Protein AF-A0A964E5T9-F1 (afdb_monomer)

Foldseek 3Di:
DPQLPQVRLQVVQVVVPDPQDDPCPPPDWDPVCNDPVNSVVRRVVVVVLVVCLVPPLQVSLVQLLDLVSLVVVLQVLLPTTPSSNVVVVVVLVVSVSDDPDRSVVSNCDCPDPSSVSNVCSVVVVVVVVVCCVVPPPVVVVVVVVVVVVVVVVVVVD

Sequence (157 aa):
MRDLRTKVVTDWLDAVRPVHLDDAWPPAVRPIEASVQATGLLVEFGQILEQIAEHSPDALSTALLDRAFQGDIQLVLAQVGTARALTFFHWLRATGLSGHLTIEDALLEHETPAGRALFATVTTIARQATLQRLISIERMDELVSATDTANKESSNV

Structure (mmCIF, N/CA/C/O backbone):
data_AF-A0A964E5T9-F1
#
_entry.id   AF-A0A964E5T9-F1
#
loop_
_atom_site.group_PDB
_atom_site.id
_atom_site.type_symbol
_atom_site.label_atom_id
_atom_site.label_alt_id
_atom_site.label_comp_id
_atom_site.label_asym_id
_atom_site.label_entity_id
_atom_site.label_seq_id
_atom_site.pdbx_PDB_ins_code
_atom_site.Cartn_x
_atom_site.Cartn_y
_atom_site.Cartn_z
_atom_site.occupancy
_atom_site.B_iso_or_equiv
_atom_site.auth_seq_id
_atom_site.auth_comp_id
_atom_site.auth_asym_id
_atom_site.auth_atom_id
_atom_site.pdbx_PDB_model_num
ATOM 1 N N . MET A 1 1 ? -5.910 -10.290 6.503 1.00 56.16 1 MET A N 1
ATOM 2 C CA . MET A 1 1 ? -4.716 -9.713 5.894 1.00 56.16 1 MET A CA 1
ATOM 3 C C . MET A 1 1 ? -3.539 -10.558 6.327 1.00 56.16 1 MET A C 1
ATOM 5 O O . MET A 1 1 ? -3.230 -10.582 7.510 1.00 56.16 1 MET A O 1
ATOM 9 N N . ARG A 1 2 ? -2.849 -11.230 5.394 1.00 55.47 2 ARG A N 1
ATOM 10 C CA . ARG A 1 2 ? -1.577 -11.867 5.755 1.00 55.47 2 ARG A CA 1
ATOM 11 C C . ARG A 1 2 ? -0.649 -10.793 6.327 1.00 55.47 2 ARG A C 1
ATOM 13 O O . ARG A 1 2 ? -0.299 -9.851 5.632 1.00 55.47 2 ARG A O 1
ATOM 20 N N . ASP A 1 3 ? -0.358 -10.930 7.611 1.00 65.25 3 ASP A N 1
ATOM 21 C CA . ASP A 1 3 ? 0.835 -10.484 8.320 1.00 65.25 3 ASP A CA 1
ATOM 22 C C . ASP A 1 3 ? 1.801 -9.570 7.532 1.00 65.25 3 ASP A C 1
ATOM 24 O O . ASP A 1 3 ? 2.462 -10.003 6.589 1.00 65.25 3 ASP A O 1
ATOM 28 N N . LEU A 1 4 ? 1.933 -8.310 7.967 1.00 68.31 4 LEU A N 1
ATOM 29 C CA . LEU A 1 4 ? 2.827 -7.316 7.353 1.00 68.31 4 LEU A CA 1
ATOM 30 C C . LEU A 1 4 ? 4.298 -7.451 7.782 1.00 68.31 4 LEU A C 1
ATOM 32 O O . LEU A 1 4 ? 5.110 -6.570 7.470 1.00 68.31 4 LEU A O 1
ATOM 36 N N . ARG A 1 5 ? 4.691 -8.525 8.485 1.00 72.25 5 ARG A N 1
ATOM 37 C CA . ARG A 1 5 ? 6.109 -8.810 8.747 1.00 72.25 5 ARG A CA 1
ATOM 38 C C . ARG A 1 5 ? 6.879 -8.848 7.435 1.00 72.25 5 ARG A C 1
ATOM 40 O O . ARG A 1 5 ? 6.432 -9.419 6.444 1.00 72.25 5 ARG A O 1
ATOM 47 N N . THR A 1 6 ? 8.093 -8.301 7.469 1.00 70.44 6 THR A N 1
ATOM 48 C CA . THR A 1 6 ? 8.993 -8.216 6.310 1.00 70.44 6 THR A CA 1
ATOM 49 C C . THR A 1 6 ? 9.089 -9.538 5.561 1.00 70.44 6 THR A C 1
ATOM 51 O O . THR A 1 6 ? 8.897 -9.551 4.357 1.00 70.44 6 THR A O 1
ATOM 54 N N . LYS A 1 7 ? 9.282 -10.655 6.274 1.00 75.44 7 LYS A N 1
ATOM 55 C CA . LYS A 1 7 ? 9.371 -11.981 5.657 1.00 75.44 7 LYS A CA 1
ATOM 56 C C . LYS A 1 7 ? 8.121 -12.344 4.848 1.00 75.44 7 LYS A C 1
ATOM 58 O O . LYS A 1 7 ? 8.255 -12.763 3.714 1.00 75.44 7 LYS A O 1
ATOM 63 N N . VAL A 1 8 ? 6.923 -12.157 5.402 1.00 71.94 8 VAL A N 1
ATOM 64 C CA . VAL A 1 8 ? 5.670 -12.533 4.722 1.00 71.94 8 VAL A CA 1
ATOM 65 C C . VAL A 1 8 ? 5.407 -11.646 3.509 1.00 71.94 8 VAL A C 1
ATOM 67 O O . VAL A 1 8 ? 4.983 -12.137 2.467 1.00 71.94 8 VAL A O 1
ATOM 70 N N . VAL A 1 9 ? 5.704 -10.353 3.631 1.00 71.94 9 VAL A N 1
ATOM 71 C CA . VAL A 1 9 ? 5.576 -9.384 2.538 1.00 71.94 9 VAL A CA 1
ATOM 72 C C . VAL A 1 9 ? 6.563 -9.694 1.410 1.00 71.94 9 VAL A C 1
ATOM 74 O O . VAL A 1 9 ? 6.166 -9.719 0.249 1.00 71.94 9 VAL A O 1
ATOM 77 N N . THR A 1 10 ? 7.828 -9.973 1.737 1.00 73.38 10 THR A N 1
ATOM 78 C CA . THR A 1 10 ? 8.849 -10.384 0.763 1.00 73.38 10 THR A CA 1
ATOM 79 C C . THR A 1 10 ? 8.477 -11.712 0.104 1.00 73.38 10 THR A C 1
ATOM 81 O O . THR A 1 10 ? 8.440 -11.768 -1.118 1.00 73.38 10 THR A O 1
ATOM 84 N N . ASP A 1 11 ? 8.096 -12.732 0.884 1.00 76.00 11 ASP A N 1
ATOM 85 C CA . ASP A 1 11 ? 7.704 -14.053 0.372 1.00 76.00 11 ASP A CA 1
ATOM 86 C C . ASP A 1 11 ? 6.479 -13.951 -0.574 1.00 76.00 11 ASP A C 1
ATOM 88 O O . ASP A 1 11 ? 6.414 -14.637 -1.595 1.00 76.00 11 ASP A O 1
ATOM 92 N N . TRP A 1 12 ? 5.501 -13.080 -0.273 1.00 73.69 12 TRP A N 1
ATOM 93 C CA . TRP A 1 12 ? 4.371 -12.818 -1.177 1.00 73.69 12 TRP A CA 1
ATOM 94 C C . TRP A 1 12 ? 4.813 -12.108 -2.456 1.00 73.69 12 TRP A C 1
ATOM 96 O O . TRP A 1 12 ? 4.421 -12.532 -3.542 1.00 73.69 12 TRP A O 1
ATOM 106 N N . LEU A 1 13 ? 5.626 -11.053 -2.345 1.00 72.94 13 LEU A N 1
ATOM 107 C CA . LEU A 1 13 ? 6.108 -10.321 -3.514 1.00 72.94 13 LEU A CA 1
ATOM 108 C C . LEU A 1 13 ? 6.941 -11.218 -4.431 1.00 72.94 13 LEU A C 1
ATOM 110 O O . LEU A 1 13 ? 6.785 -11.129 -5.646 1.00 72.94 13 LEU A O 1
ATOM 114 N N . ASP A 1 14 ? 7.765 -12.105 -3.878 1.00 74.81 14 ASP A N 1
ATOM 115 C CA . ASP A 1 14 ? 8.514 -13.100 -4.648 1.00 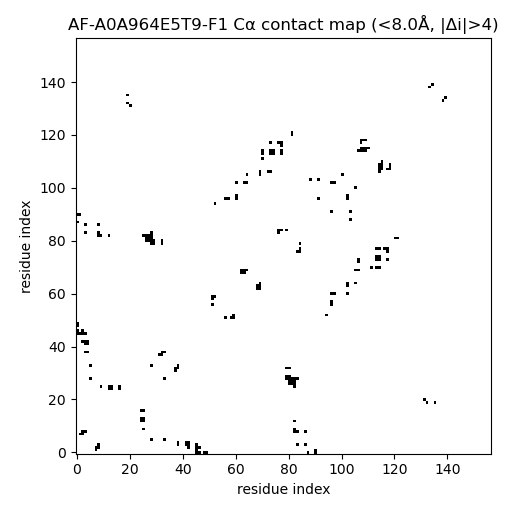74.81 14 ASP A CA 1
ATOM 116 C C . ASP A 1 14 ? 7.576 -14.050 -5.404 1.00 74.81 14 ASP A C 1
ATOM 118 O O . ASP A 1 14 ? 7.812 -14.354 -6.573 1.00 74.81 14 ASP A O 1
ATOM 122 N N . ALA A 1 15 ? 6.466 -14.466 -4.787 1.00 70.94 15 ALA A N 1
ATOM 123 C CA . ALA A 1 15 ? 5.470 -15.321 -5.432 1.00 70.94 15 ALA A CA 1
ATOM 124 C C . ALA A 1 15 ? 4.702 -14.623 -6.570 1.00 70.94 15 ALA A C 1
ATOM 126 O O . ALA A 1 15 ? 4.235 -15.292 -7.491 1.00 70.94 15 ALA A O 1
ATOM 127 N N . VAL A 1 16 ? 4.566 -13.293 -6.525 1.00 69.56 16 VAL A N 1
ATOM 128 C CA . VAL A 1 16 ? 3.921 -12.491 -7.583 1.00 69.56 16 VAL A CA 1
ATOM 129 C C . VAL A 1 16 ? 4.932 -11.760 -8.476 1.00 69.56 16 VAL A C 1
ATOM 131 O O . VAL A 1 16 ? 4.555 -10.861 -9.231 1.00 69.56 16 VAL A O 1
ATOM 134 N N . ARG A 1 17 ? 6.216 -12.135 -8.397 1.00 67.56 17 ARG A N 1
ATOM 135 C CA . ARG A 1 17 ? 7.306 -11.509 -9.147 1.00 67.56 17 ARG A CA 1
ATOM 136 C C . ARG A 1 17 ? 7.075 -11.634 -10.657 1.00 67.56 17 ARG A C 1
ATOM 138 O O . ARG A 1 17 ? 6.939 -12.746 -11.168 1.00 67.56 17 ARG A O 1
ATOM 145 N N . PRO A 1 18 ? 7.085 -10.518 -11.405 1.00 64.12 18 PRO A N 1
ATOM 146 C CA . PRO A 1 18 ? 7.111 -10.571 -12.861 1.00 64.12 18 PRO A CA 1
ATOM 147 C C . PRO A 1 18 ? 8.405 -11.234 -13.352 1.00 64.12 18 PRO A C 1
ATOM 149 O O . PRO A 1 18 ? 9.488 -10.867 -12.903 1.00 64.12 18 PRO A O 1
ATOM 152 N N . VAL A 1 19 ? 8.290 -12.163 -14.308 1.00 60.69 19 VAL A N 1
ATOM 153 C CA . VAL A 1 19 ? 9.386 -13.029 -14.807 1.00 60.69 19 VAL A CA 1
ATOM 154 C C . VAL A 1 19 ? 10.628 -12.256 -15.283 1.00 60.69 19 VAL A C 1
ATOM 156 O O . VAL A 1 19 ? 11.723 -12.794 -15.242 1.00 60.69 19 VAL A O 1
ATOM 159 N N . HIS A 1 20 ? 10.478 -10.989 -15.680 1.00 59.97 20 HIS A N 1
ATOM 160 C CA . HIS A 1 20 ? 11.550 -10.176 -16.271 1.00 59.97 20 HIS A CA 1
ATOM 161 C C . HIS A 1 20 ? 12.161 -9.131 -15.313 1.00 59.97 20 HIS A C 1
ATOM 163 O O . HIS A 1 20 ? 12.863 -8.228 -15.766 1.00 59.97 20 HIS A O 1
ATOM 169 N N . LEU A 1 21 ? 11.848 -9.169 -14.010 1.00 58.19 21 LEU A N 1
ATOM 170 C CA . LEU A 1 21 ? 12.373 -8.203 -13.033 1.00 58.19 21 LEU A CA 1
ATOM 171 C C . LEU A 1 21 ? 13.429 -8.836 -12.135 1.00 58.19 21 LEU A C 1
ATOM 173 O O . LEU A 1 21 ? 13.092 -9.414 -11.100 1.00 58.19 21 LEU A O 1
ATOM 177 N N . ASP A 1 22 ? 14.701 -8.667 -12.506 1.00 60.03 22 ASP A N 1
ATOM 178 C CA . ASP A 1 22 ? 15.800 -9.320 -11.796 1.00 60.03 22 ASP A CA 1
ATOM 179 C C . ASP A 1 22 ? 16.264 -8.596 -10.521 1.00 60.03 22 ASP A C 1
ATOM 181 O O . ASP A 1 22 ? 16.204 -9.197 -9.453 1.00 60.03 22 ASP A O 1
ATOM 185 N N . ASP A 1 23 ? 16.591 -7.300 -10.562 1.00 59.31 23 ASP A N 1
ATOM 186 C CA . ASP A 1 23 ? 17.316 -6.682 -9.429 1.00 59.31 23 ASP A CA 1
ATOM 187 C C . ASP A 1 23 ? 16.523 -5.657 -8.595 1.00 59.31 23 ASP A C 1
ATOM 189 O O . ASP A 1 23 ? 16.949 -5.269 -7.508 1.00 59.31 23 ASP A O 1
ATOM 193 N N . ALA A 1 24 ? 15.367 -5.190 -9.078 1.00 61.38 24 ALA A N 1
ATOM 194 C CA . ALA A 1 24 ? 14.590 -4.118 -8.432 1.00 61.38 24 ALA A CA 1
ATOM 195 C C . ALA A 1 24 ? 13.317 -4.610 -7.715 1.00 61.38 24 ALA A C 1
ATOM 197 O O . ALA A 1 24 ? 12.532 -3.796 -7.217 1.00 61.38 24 ALA A O 1
ATOM 198 N N . TRP A 1 25 ? 13.092 -5.927 -7.692 1.00 60.88 25 TRP A N 1
ATOM 199 C CA . TRP A 1 25 ? 11.917 -6.560 -7.102 1.00 60.88 25 TRP A CA 1
ATOM 200 C C . TRP A 1 25 ? 12.327 -7.613 -6.062 1.00 60.88 25 TRP A C 1
ATOM 202 O O . TRP A 1 25 ? 13.202 -8.422 -6.362 1.00 60.88 25 TR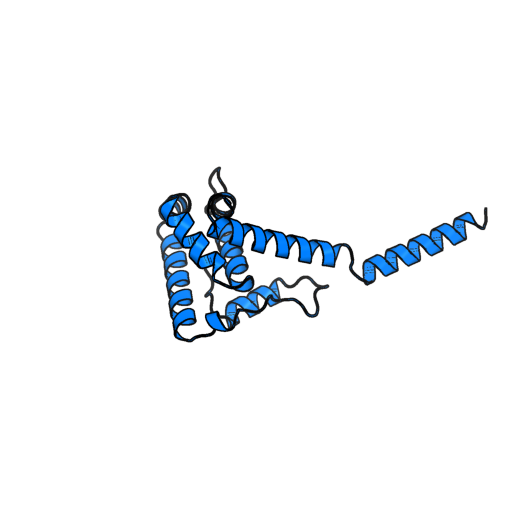P A O 1
ATOM 212 N N . PRO A 1 26 ? 11.675 -7.666 -4.888 1.00 61.31 26 PRO A N 1
ATOM 213 C CA . PRO A 1 26 ? 10.665 -6.730 -4.400 1.00 61.31 26 PRO A CA 1
ATOM 214 C C . PRO A 1 26 ? 11.225 -5.347 -4.038 1.00 61.31 26 PRO A C 1
ATOM 216 O O . PRO A 1 26 ? 12.396 -5.223 -3.680 1.00 61.31 26 PRO A O 1
ATOM 219 N N . PRO A 1 27 ? 10.383 -4.295 -4.045 1.00 68.12 27 PRO A N 1
ATOM 220 C CA . PRO A 1 27 ? 10.730 -3.018 -3.432 1.00 68.12 27 PRO A CA 1
ATOM 221 C C . PRO A 1 27 ? 11.171 -3.240 -1.981 1.00 68.12 27 PRO A C 1
ATOM 223 O O . PRO A 1 27 ? 10.481 -3.922 -1.224 1.00 68.12 27 PRO A O 1
ATOM 226 N N . ALA A 1 28 ? 12.303 -2.667 -1.576 1.00 65.25 28 ALA A N 1
ATOM 227 C CA . ALA A 1 28 ? 12.814 -2.871 -0.225 1.00 65.25 28 ALA A CA 1
ATOM 228 C C . ALA A 1 28 ? 11.831 -2.346 0.841 1.00 65.25 28 ALA A C 1
ATOM 230 O O . ALA A 1 28 ? 11.309 -1.231 0.737 1.00 65.25 28 ALA A O 1
ATOM 231 N N . VAL A 1 29 ? 11.618 -3.132 1.901 1.00 68.81 29 VAL A N 1
ATOM 232 C CA . VAL A 1 29 ? 11.014 -2.641 3.150 1.00 68.81 29 VAL A CA 1
ATOM 233 C C . VAL A 1 29 ? 11.988 -1.638 3.767 1.00 68.81 29 VAL A C 1
ATOM 235 O O . VAL A 1 29 ? 13.178 -1.937 3.900 1.00 68.81 29 VAL A O 1
ATOM 238 N N . ARG A 1 30 ? 11.526 -0.430 4.117 1.00 70.75 30 ARG A N 1
ATOM 239 C CA . ARG A 1 30 ? 12.442 0.618 4.592 1.00 70.75 30 ARG A CA 1
ATOM 240 C C . ARG A 1 30 ? 13.049 0.215 5.946 1.00 70.75 30 ARG A C 1
ATOM 242 O O . ARG A 1 30 ? 12.355 -0.377 6.767 1.00 70.75 30 ARG A O 1
ATOM 249 N N . PRO A 1 31 ? 14.299 0.592 6.264 1.00 66.19 31 PRO A N 1
ATOM 250 C CA . PRO A 1 31 ? 14.921 0.233 7.545 1.00 66.19 31 PRO A CA 1
ATOM 251 C C . PRO A 1 31 ? 14.119 0.666 8.785 1.00 66.19 31 PRO A C 1
ATOM 253 O O . PRO A 1 31 ? 14.095 -0.043 9.788 1.00 66.19 31 PRO A O 1
ATOM 256 N N . ILE A 1 32 ? 13.407 1.796 8.705 1.00 68.44 32 ILE A N 1
ATOM 257 C CA . ILE A 1 32 ? 12.557 2.308 9.794 1.00 68.44 32 ILE A CA 1
ATOM 258 C C . ILE A 1 32 ? 11.393 1.359 10.144 1.00 68.44 32 ILE A C 1
ATOM 260 O O . ILE A 1 32 ? 10.975 1.265 11.298 1.00 68.44 32 ILE A O 1
ATOM 264 N N . GLU A 1 33 ? 10.933 0.583 9.164 1.00 70.38 33 GLU A N 1
ATOM 265 C CA . GLU A 1 33 ? 9.863 -0.410 9.286 1.00 70.38 33 GLU A CA 1
ATOM 266 C C . GLU A 1 33 ? 10.334 -1.758 9.840 1.00 70.38 33 GLU A C 1
ATOM 268 O O . GLU A 1 33 ? 9.500 -2.599 10.190 1.00 70.38 33 GLU A O 1
ATOM 273 N N . ALA A 1 34 ? 11.652 -1.973 9.895 1.00 72.06 34 ALA A N 1
ATOM 274 C CA . ALA A 1 34 ? 12.281 -3.180 10.420 1.00 72.06 34 ALA A CA 1
ATOM 275 C C . ALA A 1 34 ? 12.585 -3.085 11.925 1.00 72.06 34 ALA A C 1
ATOM 277 O O . ALA A 1 34 ? 13.065 -4.050 12.519 1.00 72.06 34 ALA A O 1
ATOM 278 N N . SER A 1 35 ? 12.298 -1.942 12.562 1.00 81.06 35 SER A N 1
ATOM 279 C CA . SER A 1 35 ? 12.378 -1.837 14.019 1.00 81.06 35 SER A CA 1
ATOM 280 C C . SER A 1 35 ? 11.372 -2.786 14.683 1.00 81.06 35 SER A C 1
ATOM 282 O O . SER A 1 35 ? 10.272 -3.017 14.171 1.00 81.06 35 SER A O 1
ATOM 284 N N . VAL A 1 36 ? 11.741 -3.341 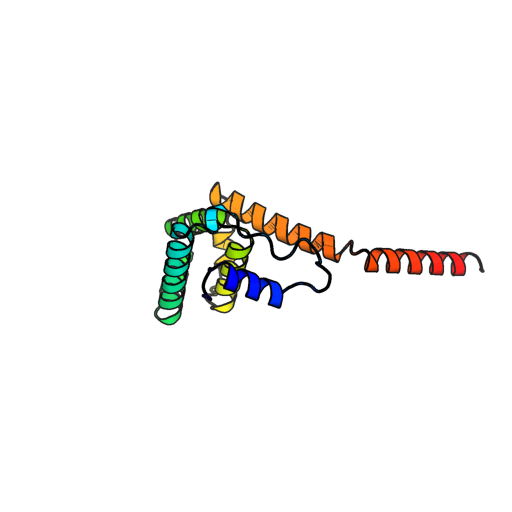15.843 1.00 75.12 36 VAL A N 1
ATOM 285 C CA . VAL A 1 36 ? 10.888 -4.280 16.598 1.00 75.12 36 VAL A CA 1
ATOM 286 C C . VAL A 1 36 ? 9.543 -3.636 16.941 1.00 75.12 36 VAL A C 1
ATOM 288 O O . VAL A 1 36 ? 8.498 -4.264 16.791 1.00 75.12 36 VAL A O 1
ATOM 291 N N . GLN A 1 37 ? 9.565 -2.358 17.323 1.00 81.94 37 GLN A N 1
ATOM 292 C CA . GLN A 1 37 ? 8.367 -1.597 17.665 1.00 81.94 37 GLN A CA 1
ATOM 293 C C . GLN A 1 37 ? 7.446 -1.388 16.455 1.00 81.94 37 GLN A C 1
ATOM 295 O O . GLN A 1 37 ? 6.263 -1.708 16.536 1.00 81.94 37 GLN A O 1
ATOM 300 N N . ALA A 1 38 ? 7.971 -0.906 15.321 1.00 80.19 38 ALA A N 1
ATOM 301 C CA . ALA A 1 38 ? 7.160 -0.704 14.117 1.00 80.19 38 ALA A CA 1
ATOM 302 C C . ALA A 1 38 ? 6.602 -2.028 13.576 1.00 80.19 38 ALA A C 1
ATOM 304 O O . ALA A 1 38 ? 5.466 -2.084 13.115 1.00 80.19 38 ALA A O 1
ATOM 305 N N . THR A 1 39 ? 7.384 -3.107 13.671 1.00 80.19 39 THR A N 1
ATOM 306 C CA . THR A 1 39 ? 6.941 -4.446 13.272 1.00 80.19 39 THR A CA 1
ATOM 307 C C . THR A 1 39 ? 5.774 -4.924 14.134 1.00 80.19 39 THR A C 1
ATOM 309 O O . THR A 1 39 ? 4.790 -5.406 13.583 1.00 80.19 39 THR A O 1
ATOM 312 N N . GLY A 1 40 ? 5.849 -4.759 15.460 1.00 82.38 40 GLY A N 1
ATOM 313 C CA . GLY A 1 40 ? 4.758 -5.123 16.371 1.00 82.38 40 GLY A CA 1
ATOM 314 C C . GLY A 1 40 ? 3.454 -4.394 16.042 1.00 82.38 40 GLY A C 1
ATOM 315 O O . GLY A 1 40 ? 2.426 -5.038 15.854 1.00 82.38 40 GLY A O 1
ATOM 316 N N . LEU A 1 41 ? 3.527 -3.071 15.865 1.00 86.25 41 LEU A N 1
ATOM 317 C CA . LEU A 1 41 ? 2.364 -2.239 15.534 1.00 86.25 41 LEU A CA 1
ATOM 318 C C . LEU A 1 41 ? 1.731 -2.611 14.187 1.00 86.25 41 LEU A C 1
ATOM 320 O O . LEU A 1 41 ? 0.512 -2.620 14.056 1.00 86.25 41 LEU A O 1
ATOM 324 N N . LEU A 1 42 ? 2.541 -2.941 13.178 1.00 84.06 42 LEU A N 1
ATOM 325 C CA . LEU A 1 42 ? 2.029 -3.308 11.854 1.00 84.06 42 LEU A CA 1
ATOM 326 C C . LEU A 1 42 ? 1.432 -4.718 11.812 1.00 84.06 42 LEU A C 1
ATOM 328 O O . LEU A 1 42 ? 0.503 -4.959 11.042 1.00 84.06 42 LEU A O 1
ATOM 332 N N . VAL A 1 43 ? 1.927 -5.636 12.646 1.00 84.62 43 VAL A N 1
ATOM 333 C CA . VAL A 1 43 ? 1.290 -6.946 12.851 1.00 84.62 43 VAL A CA 1
ATOM 334 C C . VAL A 1 43 ? -0.071 -6.771 13.512 1.00 84.62 43 VAL A C 1
ATOM 336 O O . VAL A 1 43 ? -1.056 -7.305 13.009 1.00 84.62 43 VAL A O 1
ATOM 339 N N . GLU A 1 44 ? -0.132 -5.997 14.594 1.00 88.50 44 GLU A N 1
ATOM 340 C CA . GLU A 1 44 ? -1.370 -5.731 15.327 1.00 88.50 44 GLU A CA 1
ATOM 341 C C . GLU A 1 44 ? -2.415 -5.051 14.434 1.00 88.50 44 GLU A C 1
ATOM 343 O O . GLU A 1 44 ? -3.533 -5.546 14.308 1.00 88.50 44 GLU A O 1
ATOM 348 N N . PHE A 1 45 ? -2.026 -3.985 13.725 1.00 87.75 45 PHE A N 1
ATOM 349 C CA . PHE A 1 45 ? -2.875 -3.308 12.743 1.00 87.75 45 PHE A CA 1
ATOM 350 C C . PHE A 1 45 ? -3.457 -4.292 11.722 1.00 87.75 45 PHE A C 1
ATOM 352 O O . PHE A 1 45 ? -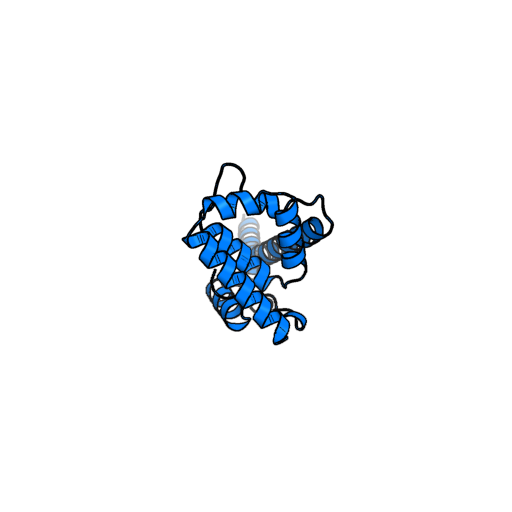4.651 -4.285 11.428 1.00 87.75 45 PHE A O 1
ATOM 359 N N . GLY A 1 46 ? -2.612 -5.190 11.228 1.00 87.19 46 GLY A N 1
ATOM 360 C CA . GLY A 1 46 ? -2.997 -6.228 10.297 1.00 87.19 46 GLY A CA 1
ATOM 361 C C . GLY A 1 46 ? -4.032 -7.223 10.798 1.00 87.19 46 GLY A C 1
ATOM 362 O O . GLY A 1 46 ? -4.991 -7.541 10.093 1.00 87.19 46 GLY A O 1
ATOM 363 N N . GLN A 1 47 ? -3.815 -7.719 12.013 1.00 89.12 47 GLN A N 1
ATOM 364 C CA . GLN A 1 47 ? -4.704 -8.667 12.677 1.00 89.12 47 GLN A CA 1
ATOM 365 C C . GLN A 1 47 ? -6.059 -8.031 12.975 1.00 89.12 47 GLN A C 1
ATOM 367 O O . GLN A 1 47 ? -7.087 -8.657 12.733 1.00 89.12 47 GLN A O 1
ATOM 372 N N . ILE A 1 48 ? -6.066 -6.774 13.428 1.00 89.62 48 ILE A N 1
ATOM 373 C CA . ILE A 1 48 ? -7.297 -6.017 13.669 1.00 89.62 48 ILE A CA 1
ATOM 374 C C . ILE A 1 48 ? -8.097 -5.890 12.370 1.00 89.62 48 ILE A C 1
ATOM 376 O O . ILE A 1 48 ? -9.286 -6.196 12.350 1.00 89.62 48 ILE A O 1
ATOM 380 N N . LEU A 1 49 ? -7.456 -5.498 11.266 1.00 88.12 49 LEU A N 1
ATOM 381 C CA . LEU A 1 49 ? -8.130 -5.382 9.972 1.00 88.12 49 LEU A CA 1
ATOM 382 C C . LEU A 1 49 ? -8.700 -6.713 9.471 1.00 88.12 49 LEU A C 1
ATOM 384 O O . LEU A 1 49 ? -9.805 -6.736 8.936 1.00 88.12 49 LEU A O 1
ATOM 388 N N . GLU A 1 50 ? -7.971 -7.819 9.642 1.00 87.56 50 GLU A N 1
ATOM 389 C CA . GLU A 1 50 ? -8.464 -9.158 9.294 1.00 87.56 50 GLU A CA 1
ATOM 390 C C . GLU A 1 50 ? -9.670 -9.551 10.136 1.00 87.56 50 GLU A C 1
ATOM 392 O O . GLU A 1 50 ? -10.700 -9.937 9.591 1.00 87.56 50 GLU A O 1
ATOM 397 N N . GLN A 1 51 ? -9.570 -9.370 11.451 1.00 89.25 51 GLN A N 1
ATOM 398 C CA . GLN A 1 51 ? -10.643 -9.701 12.369 1.00 89.25 51 GLN A CA 1
ATOM 399 C C . GLN A 1 51 ? -11.907 -8.896 12.052 1.00 89.25 51 GLN A C 1
ATOM 401 O O . GLN A 1 51 ? -12.994 -9.467 11.995 1.00 89.25 51 GLN A O 1
ATOM 406 N N . ILE A 1 52 ? -11.788 -7.590 11.797 1.00 88.31 52 ILE A N 1
ATOM 407 C CA . ILE A 1 52 ? -12.947 -6.765 11.434 1.00 88.31 52 ILE A CA 1
ATOM 408 C C . ILE A 1 52 ? -13.497 -7.191 10.067 1.00 88.31 52 ILE A C 1
ATOM 410 O O . ILE A 1 52 ? -14.710 -7.298 9.928 1.00 88.31 52 ILE A O 1
ATOM 414 N N . ALA A 1 53 ? -12.648 -7.478 9.076 1.00 88.06 53 ALA A N 1
ATOM 415 C CA . ALA A 1 53 ? -13.108 -7.932 7.763 1.00 88.06 53 ALA A CA 1
ATOM 416 C C . ALA A 1 53 ? -13.879 -9.262 7.830 1.00 88.06 53 ALA A C 1
ATOM 418 O O . ALA A 1 53 ? -14.851 -9.433 7.100 1.00 88.06 53 ALA A O 1
ATOM 419 N N . GLU A 1 54 ? -13.475 -10.184 8.708 1.00 88.94 54 GLU A N 1
ATOM 420 C CA . GLU A 1 54 ? -14.151 -11.473 8.903 1.00 88.94 54 GLU A CA 1
ATOM 421 C C . GLU A 1 54 ? -15.495 -11.341 9.630 1.00 88.94 54 GLU A C 1
ATOM 423 O O . GLU A 1 54 ? -16.451 -12.035 9.290 1.00 88.94 54 GLU A O 1
ATOM 428 N N . HIS A 1 55 ? -15.576 -10.464 10.634 1.00 89.81 55 HIS A N 1
ATOM 429 C CA . HIS A 1 55 ? -16.752 -10.371 11.506 1.00 89.81 55 HIS A CA 1
ATOM 430 C C . HIS A 1 55 ? -17.759 -9.306 11.052 1.00 89.81 55 HIS A C 1
ATOM 432 O O . HIS A 1 55 ? -18.960 -9.473 11.258 1.00 89.81 55 HIS A O 1
ATOM 438 N N . SER A 1 56 ? -17.276 -8.220 10.445 1.00 89.56 56 SER A N 1
ATOM 439 C CA . SER A 1 56 ? -18.052 -7.017 10.127 1.00 89.56 56 SER A CA 1
ATOM 440 C C . SER A 1 56 ? -17.553 -6.327 8.841 1.00 89.56 56 SER A C 1
ATOM 442 O O . SER A 1 56 ? -17.141 -5.160 8.890 1.00 89.56 56 SER A O 1
ATOM 444 N N . PRO A 1 57 ? -17.597 -7.000 7.675 1.00 87.44 57 PRO A N 1
ATOM 445 C CA . PRO A 1 57 ? -17.081 -6.455 6.415 1.00 87.44 57 PRO A CA 1
ATOM 446 C C . PRO A 1 57 ? -17.749 -5.130 6.018 1.00 87.44 57 PRO A C 1
ATOM 448 O O . PRO A 1 57 ? -17.060 -4.188 5.633 1.00 87.44 57 PRO A O 1
ATOM 451 N N . ASP A 1 58 ? -19.064 -4.999 6.206 1.00 87.75 58 ASP A N 1
ATOM 452 C CA . ASP A 1 58 ? -19.795 -3.764 5.884 1.00 87.75 58 ASP A CA 1
ATOM 453 C C . ASP A 1 58 ? -19.370 -2.586 6.771 1.00 87.75 58 ASP A C 1
ATOM 455 O O . ASP A 1 58 ? -19.271 -1.446 6.308 1.00 87.75 58 ASP A O 1
ATOM 459 N N . ALA A 1 59 ? -19.075 -2.853 8.048 1.00 87.94 59 ALA A N 1
ATOM 460 C CA . ALA A 1 59 ? -18.600 -1.831 8.976 1.00 87.94 59 ALA A CA 1
ATOM 461 C C . ALA A 1 59 ? -17.193 -1.361 8.595 1.00 87.94 59 ALA A C 1
ATOM 463 O O . ALA A 1 59 ? -16.924 -0.162 8.606 1.00 87.94 59 ALA A O 1
ATOM 464 N N . LEU A 1 60 ? -16.319 -2.292 8.200 1.00 88.69 60 LEU A N 1
ATOM 465 C CA . LEU A 1 60 ? -14.993 -1.961 7.691 1.00 88.69 60 LEU A CA 1
ATOM 466 C C . LEU A 1 60 ? -15.072 -1.163 6.388 1.00 88.69 60 LEU A C 1
ATOM 468 O O . LEU A 1 60 ? -14.388 -0.153 6.256 1.00 88.69 60 LEU A O 1
ATOM 472 N N . SER A 1 61 ? -15.923 -1.579 5.448 1.00 88.44 61 SER A N 1
ATOM 473 C CA . SER A 1 61 ? -16.146 -0.847 4.199 1.00 88.44 61 SER A CA 1
ATOM 474 C C . SER A 1 61 ? -16.647 0.569 4.471 1.00 88.44 61 SER A C 1
ATOM 476 O O . SER A 1 61 ? -16.153 1.515 3.866 1.00 88.44 61 SER A O 1
ATOM 478 N N . THR A 1 62 ? -17.601 0.727 5.391 1.00 88.56 62 THR A N 1
ATOM 479 C CA . THR A 1 62 ? -18.132 2.043 5.773 1.00 88.56 62 THR A CA 1
ATOM 480 C C . THR A 1 62 ? -17.045 2.907 6.405 1.00 88.56 62 THR A C 1
ATOM 482 O O . THR A 1 62 ? -16.899 4.067 6.033 1.00 88.56 62 THR A O 1
ATOM 485 N N . ALA A 1 63 ? -16.248 2.339 7.313 1.00 89.00 63 ALA A N 1
ATOM 486 C CA . ALA A 1 63 ? -15.147 3.048 7.953 1.00 89.00 63 ALA A CA 1
ATOM 487 C C . ALA 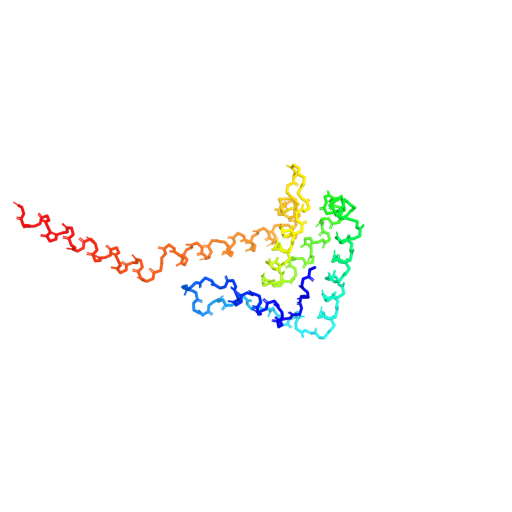A 1 63 ? -14.087 3.486 6.935 1.00 89.00 63 ALA A C 1
ATOM 489 O O . ALA A 1 63 ? -13.651 4.626 6.966 1.00 89.00 63 ALA A O 1
ATOM 490 N N . LEU A 1 64 ? -13.701 2.625 5.990 1.00 88.44 64 LEU A N 1
ATOM 491 C CA . LEU A 1 64 ? -12.712 2.959 4.957 1.00 88.44 64 LEU A CA 1
ATOM 492 C C . LEU A 1 64 ? -13.183 4.044 3.974 1.00 88.44 64 LEU A C 1
ATOM 494 O O . LEU A 1 64 ? -12.345 4.656 3.313 1.00 88.44 64 LEU A O 1
ATOM 498 N N . LEU A 1 65 ? -14.493 4.285 3.884 1.00 88.62 65 LEU A N 1
ATOM 499 C CA . LEU A 1 65 ? -15.088 5.373 3.103 1.00 88.62 65 LEU A CA 1
ATOM 500 C C . LEU A 1 65 ? -15.335 6.646 3.933 1.00 88.62 65 LEU A C 1
ATOM 502 O O . LEU A 1 65 ? -15.682 7.684 3.368 1.00 88.62 65 LEU A O 1
ATOM 506 N N . ASP A 1 66 ? -15.163 6.595 5.256 1.00 90.44 66 ASP A N 1
ATOM 507 C CA . ASP A 1 66 ? -15.194 7.782 6.107 1.00 90.44 66 ASP A CA 1
ATOM 508 C C . ASP A 1 66 ? -13.918 8.610 5.905 1.00 90.44 66 ASP A C 1
ATOM 510 O O . ASP A 1 66 ? -12.804 8.099 6.024 1.00 90.44 66 ASP A O 1
ATOM 514 N N . ARG A 1 67 ? -14.066 9.913 5.631 1.00 86.00 67 ARG A N 1
ATOM 515 C CA . ARG A 1 67 ? -12.930 10.789 5.293 1.00 86.00 67 ARG A CA 1
ATOM 516 C C . ARG A 1 67 ? -11.886 10.906 6.404 1.00 86.00 67 ARG A C 1
ATOM 518 O O . ARG A 1 67 ? -10.708 11.086 6.095 1.00 86.00 67 ARG A O 1
ATOM 525 N N . ALA A 1 68 ? -12.287 10.852 7.676 1.00 87.44 68 ALA A N 1
ATOM 526 C CA . ALA A 1 68 ? -11.332 10.952 8.775 1.00 87.44 68 ALA A CA 1
ATOM 527 C C . ALA A 1 68 ? -10.480 9.680 8.839 1.00 87.44 68 ALA A C 1
ATOM 529 O O . ALA A 1 68 ? -9.252 9.754 8.815 1.00 87.44 68 ALA A O 1
ATOM 530 N N . PHE A 1 69 ? -11.130 8.516 8.806 1.00 88.81 69 PHE A N 1
ATOM 531 C CA . PHE A 1 69 ? -10.430 7.235 8.834 1.00 88.81 69 PHE A CA 1
ATOM 532 C C . PHE A 1 69 ? -9.600 6.988 7.564 1.00 88.81 69 PHE A C 1
ATOM 534 O O . PHE A 1 69 ? -8.463 6.525 7.645 1.00 88.81 69 PHE A O 1
ATOM 541 N N . GLN A 1 70 ? -10.108 7.372 6.390 1.00 88.81 70 GLN A N 1
ATOM 542 C CA . GLN A 1 70 ? -9.367 7.373 5.124 1.00 88.81 70 GLN A CA 1
ATOM 543 C C . GLN A 1 70 ? -8.061 8.169 5.247 1.00 88.81 70 GLN A C 1
ATOM 545 O O . GLN A 1 70 ? -7.009 7.688 4.825 1.00 88.81 70 GLN A O 1
ATOM 550 N N . GLY A 1 71 ? -8.103 9.361 5.853 1.00 87.44 71 GLY A N 1
ATOM 551 C CA . GLY A 1 71 ? -6.921 10.191 6.087 1.00 87.44 71 GLY A CA 1
ATOM 552 C C . GLY A 1 71 ? -5.874 9.504 6.969 1.00 87.44 71 GLY A C 1
ATOM 553 O O . GLY A 1 71 ? -4.684 9.530 6.643 1.00 87.44 71 GLY A O 1
ATOM 554 N N . ASP A 1 72 ? -6.306 8.830 8.034 1.00 89.31 72 ASP A N 1
ATOM 555 C CA . ASP A 1 72 ? -5.418 8.072 8.921 1.00 89.31 72 ASP A CA 1
ATOM 556 C C . ASP A 1 72 ? -4.772 6.883 8.196 1.00 89.31 72 ASP A C 1
ATOM 558 O O . ASP A 1 72 ? -3.557 6.678 8.279 1.00 89.31 72 ASP A O 1
ATOM 562 N N . ILE A 1 73 ? -5.550 6.138 7.406 1.00 89.56 73 ILE A N 1
ATOM 563 C CA . ILE A 1 73 ? -5.026 5.039 6.587 1.00 89.56 73 ILE A CA 1
ATOM 564 C C . ILE A 1 73 ? -4.036 5.570 5.545 1.00 89.56 73 ILE A C 1
ATOM 566 O O . ILE A 1 73 ? -2.949 5.012 5.398 1.00 89.56 73 ILE A O 1
ATOM 570 N N . GLN A 1 74 ? -4.346 6.674 4.862 1.00 89.75 74 GLN A N 1
ATOM 571 C CA . GLN A 1 74 ? -3.423 7.320 3.924 1.00 89.75 74 GLN A CA 1
ATOM 572 C C . GLN A 1 74 ? -2.112 7.725 4.604 1.00 89.75 74 GLN A C 1
ATOM 574 O O . GLN A 1 74 ? -1.040 7.529 4.031 1.00 89.75 74 GLN A O 1
ATOM 579 N N . LEU A 1 75 ? -2.171 8.267 5.824 1.00 88.19 75 LEU A N 1
ATOM 580 C CA . LEU A 1 75 ? -0.988 8.643 6.598 1.00 88.19 75 LEU A CA 1
ATOM 581 C C . LEU A 1 75 ? -0.120 7.435 6.946 1.00 88.19 75 LEU A C 1
ATOM 583 O O . LEU A 1 75 ? 1.103 7.515 6.816 1.00 88.19 75 LEU A O 1
ATOM 587 N N . VAL A 1 76 ? -0.731 6.326 7.364 1.00 87.69 76 VAL A N 1
ATOM 588 C CA . VAL A 1 76 ? -0.015 5.073 7.635 1.00 87.69 76 VAL A CA 1
ATOM 589 C C . VAL A 1 76 ? 0.609 4.534 6.346 1.00 87.69 76 VAL A C 1
ATOM 591 O O . VAL A 1 76 ? 1.809 4.255 6.306 1.00 87.69 76 VAL A O 1
ATOM 594 N N . LEU A 1 77 ? -0.169 4.452 5.264 1.00 86.81 77 LEU A N 1
ATOM 595 C CA . LEU A 1 77 ? 0.281 3.914 3.979 1.00 86.81 77 LEU A CA 1
ATOM 596 C C . LEU A 1 77 ? 1.374 4.765 3.315 1.00 86.81 77 LEU A C 1
ATOM 598 O O . LEU A 1 77 ? 2.253 4.219 2.656 1.00 86.81 77 LEU A O 1
ATOM 602 N N . ALA A 1 78 ? 1.361 6.085 3.508 1.00 84.25 78 ALA A N 1
ATOM 603 C CA . ALA A 1 78 ? 2.407 6.978 3.010 1.00 84.25 78 ALA A CA 1
ATOM 604 C C . ALA A 1 78 ? 3.741 6.823 3.769 1.00 84.25 78 ALA A C 1
ATOM 606 O O . ALA A 1 78 ? 4.810 7.140 3.234 1.00 84.25 78 ALA A O 1
ATOM 607 N N . GLN A 1 79 ? 3.694 6.351 5.018 1.00 81.69 79 GLN A N 1
ATOM 608 C CA . GLN A 1 79 ? 4.878 6.160 5.856 1.00 81.69 79 GLN A CA 1
ATOM 609 C C . GLN A 1 79 ? 5.531 4.794 5.650 1.00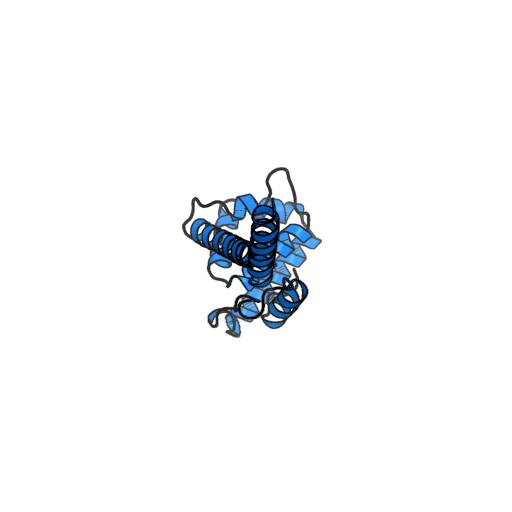 81.69 79 GLN A C 1
ATOM 611 O O . GLN A 1 79 ? 6.762 4.697 5.704 1.00 81.69 79 GLN A O 1
ATOM 616 N N . VAL A 1 80 ? 4.735 3.758 5.375 1.00 82.38 80 VAL A N 1
ATOM 617 C CA . VAL A 1 80 ? 5.261 2.427 5.057 1.00 82.38 80 VAL A CA 1
ATOM 618 C C . VAL A 1 80 ? 5.845 2.369 3.645 1.00 82.38 80 VAL A C 1
ATOM 620 O O . VAL A 1 80 ? 5.572 3.188 2.766 1.00 82.38 80 VAL A O 1
ATOM 623 N N . GLY A 1 81 ? 6.697 1.382 3.428 1.00 80.56 81 GLY A N 1
ATOM 624 C CA . GLY A 1 81 ? 7.362 1.136 2.174 1.00 80.56 81 GLY A CA 1
ATOM 625 C C . GLY A 1 81 ? 6.387 0.550 1.173 1.00 80.56 81 GLY A C 1
ATOM 626 O O . GLY A 1 81 ? 5.393 -0.096 1.519 1.00 80.56 81 GLY A O 1
ATOM 627 N N . THR A 1 82 ? 6.733 0.726 -0.096 1.00 79.31 82 THR A N 1
ATOM 628 C CA . THR A 1 82 ? 5.972 0.231 -1.239 1.00 79.31 82 THR A CA 1
ATOM 629 C C . THR A 1 82 ? 5.508 -1.216 -1.076 1.00 79.31 82 THR A C 1
ATOM 631 O O . THR A 1 82 ? 4.362 -1.530 -1.374 1.00 79.31 82 THR A O 1
ATOM 634 N N . ALA A 1 83 ? 6.382 -2.093 -0.584 1.00 80.06 83 ALA A N 1
ATOM 635 C CA . ALA A 1 83 ? 6.089 -3.506 -0.383 1.00 80.06 83 ALA A CA 1
ATOM 636 C C . ALA A 1 83 ? 4.843 -3.738 0.494 1.00 80.06 83 ALA A C 1
ATOM 638 O O . ALA A 1 83 ? 3.940 -4.499 0.135 1.00 80.06 83 ALA A O 1
ATOM 639 N N . ARG A 1 84 ? 4.761 -3.027 1.625 1.00 83.94 84 ARG A N 1
ATOM 640 C CA . ARG A 1 84 ? 3.648 -3.136 2.576 1.00 83.94 84 ARG A CA 1
ATOM 641 C C . ARG A 1 84 ? 2.391 -2.448 2.051 1.00 83.94 84 ARG A C 1
ATOM 643 O O . ARG A 1 84 ? 1.310 -3.016 2.168 1.00 83.94 84 ARG A O 1
ATOM 650 N N . ALA A 1 85 ? 2.533 -1.294 1.397 1.00 85.00 85 ALA A N 1
ATOM 651 C CA . ALA A 1 85 ? 1.409 -0.613 0.757 1.00 85.00 85 ALA A CA 1
ATOM 652 C C . ALA A 1 85 ? 0.756 -1.477 -0.340 1.00 85.00 85 ALA A C 1
ATOM 654 O O . ALA A 1 85 ? -0.462 -1.631 -0.364 1.00 85.00 85 ALA A O 1
ATOM 655 N N . LEU A 1 86 ? 1.553 -2.111 -1.207 1.00 81.12 86 LEU A N 1
ATOM 656 C CA . LEU A 1 86 ? 1.046 -3.027 -2.237 1.00 81.12 86 LEU A CA 1
ATOM 657 C C . LEU A 1 86 ? 0.353 -4.252 -1.632 1.00 81.12 86 LEU A C 1
ATOM 659 O O . LEU A 1 86 ? -0.698 -4.657 -2.122 1.00 81.12 86 LEU A O 1
ATOM 663 N N . THR A 1 87 ? 0.910 -4.810 -0.554 1.00 83.44 87 THR A N 1
ATOM 664 C CA . THR A 1 87 ? 0.293 -5.934 0.167 1.00 83.44 87 THR A CA 1
ATOM 665 C C . THR A 1 87 ? -1.071 -5.538 0.739 1.00 83.44 87 THR A C 1
ATOM 667 O O . THR A 1 87 ? -2.029 -6.302 0.629 1.00 83.44 87 THR A O 1
ATOM 670 N N . PHE A 1 88 ? -1.191 -4.323 1.285 1.00 87.69 88 PHE A N 1
ATOM 671 C CA . PHE A 1 88 ? -2.460 -3.783 1.773 1.00 87.69 88 PHE A CA 1
ATOM 672 C C . PHE A 1 88 ? -3.496 -3.643 0.648 1.00 87.69 88 PHE A C 1
ATOM 674 O O . PHE A 1 88 ? -4.606 -4.155 0.779 1.00 87.69 88 PHE A O 1
ATOM 681 N N . PHE A 1 89 ? -3.138 -3.023 -0.483 1.00 85.25 89 PHE A N 1
ATOM 682 C CA . PHE A 1 89 ? -4.051 -2.893 -1.628 1.00 85.25 89 PHE A CA 1
ATOM 683 C C . PHE A 1 89 ? -4.449 -4.249 -2.222 1.00 85.25 89 PHE A C 1
ATOM 685 O O . PHE A 1 89 ? -5.593 -4.438 -2.632 1.00 85.25 89 PHE A O 1
ATOM 692 N N . HIS A 1 90 ? -3.526 -5.212 -2.253 1.00 83.44 90 HIS A N 1
ATOM 693 C CA . HIS A 1 90 ? -3.836 -6.572 -2.679 1.00 83.44 90 HIS A CA 1
ATOM 694 C C . HIS A 1 90 ? -4.848 -7.241 -1.744 1.00 83.44 90 HIS A C 1
ATOM 696 O O . HIS A 1 90 ? -5.819 -7.827 -2.218 1.00 83.44 90 HIS A O 1
ATOM 702 N N . TRP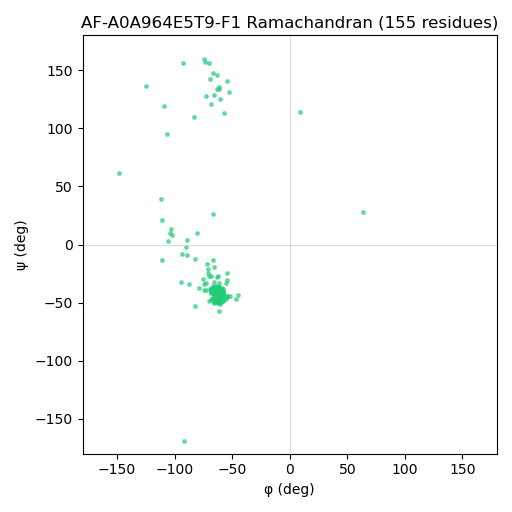 A 1 91 ? -4.651 -7.127 -0.428 1.00 86.56 91 TRP A N 1
ATOM 703 C CA . TRP A 1 91 ? -5.601 -7.646 0.552 1.00 86.56 91 TRP A CA 1
ATOM 704 C C . TRP A 1 91 ? -6.976 -6.983 0.419 1.00 86.56 91 TRP A C 1
ATOM 706 O O . TRP A 1 91 ? -7.972 -7.697 0.382 1.00 86.56 91 TRP A O 1
ATOM 716 N N . LEU A 1 92 ? -7.032 -5.657 0.271 1.00 86.31 92 LEU A N 1
ATOM 717 C CA . LEU A 1 92 ? -8.282 -4.911 0.102 1.00 86.31 92 LEU A CA 1
ATOM 718 C C . LEU A 1 92 ? -9.073 -5.370 -1.136 1.00 86.31 92 LEU A C 1
ATOM 720 O O . LEU A 1 92 ? -10.294 -5.482 -1.095 1.00 86.31 92 LEU A O 1
ATOM 724 N N . ARG A 1 93 ? -8.374 -5.701 -2.226 1.00 81.94 93 ARG A N 1
ATOM 725 C CA . ARG A 1 93 ? -8.990 -6.326 -3.406 1.00 81.94 93 ARG A CA 1
ATOM 726 C C . ARG A 1 93 ? -9.492 -7.736 -3.129 1.00 81.94 93 ARG A C 1
ATOM 728 O O . ARG A 1 93 ? -10.562 -8.112 -3.595 1.00 81.94 93 ARG A O 1
ATOM 735 N N . ALA A 1 94 ? -8.708 -8.525 -2.399 1.00 82.50 94 ALA A N 1
ATOM 736 C CA . ALA A 1 94 ? -9.018 -9.921 -2.114 1.00 82.50 94 ALA A CA 1
ATOM 737 C C . ALA A 1 94 ? -10.202 -10.094 -1.150 1.00 82.50 94 ALA A C 1
ATOM 739 O O . ALA A 1 94 ? -10.884 -11.113 -1.221 1.00 82.50 94 ALA A O 1
ATOM 740 N N . THR A 1 95 ? -10.466 -9.126 -0.267 1.00 81.38 95 THR A N 1
ATOM 741 C CA . THR A 1 95 ? -11.617 -9.172 0.649 1.00 81.38 95 THR A CA 1
ATOM 742 C C . THR A 1 95 ? -12.952 -8.950 -0.052 1.00 81.38 95 THR A C 1
ATOM 744 O O . THR A 1 95 ? -13.986 -9.277 0.522 1.00 81.38 95 THR A O 1
ATOM 747 N N . GLY A 1 96 ? -12.956 -8.413 -1.277 1.00 74.81 96 GLY A N 1
ATOM 748 C CA . GLY A 1 96 ? -14.188 -8.184 -2.030 1.00 74.81 96 GLY A CA 1
ATOM 749 C C . GLY A 1 96 ? -15.130 -7.181 -1.360 1.00 74.81 96 GLY A C 1
ATOM 750 O O . GLY A 1 96 ? -16.335 -7.264 -1.572 1.00 74.81 96 GLY A O 1
ATOM 751 N N . LEU A 1 97 ? -14.599 -6.233 -0.573 1.00 75.94 97 LEU A N 1
ATOM 752 C CA . LEU A 1 97 ? -15.350 -5.165 0.119 1.00 75.94 97 LEU A CA 1
ATOM 753 C C . LEU A 1 97 ? -15.987 -4.135 -0.853 1.00 75.94 97 LEU A C 1
ATOM 755 O O . LEU A 1 97 ? -16.163 -2.969 -0.520 1.00 75.94 97 LEU A O 1
ATOM 759 N N . SER A 1 98 ? -16.287 -4.529 -2.092 1.00 56.72 98 SER A N 1
ATOM 760 C CA . SER A 1 98 ? -16.614 -3.649 -3.212 1.00 56.72 98 SER A CA 1
ATOM 761 C C . SER A 1 98 ? -18.085 -3.213 -3.211 1.00 56.72 98 SER A C 1
ATOM 763 O O . SER A 1 98 ? -18.976 -3.995 -3.541 1.00 56.72 98 SER A O 1
ATOM 765 N N . GLY A 1 99 ? -18.328 -1.931 -2.928 1.00 57.66 99 GLY A N 1
ATOM 766 C CA . GLY A 1 99 ? -19.510 -1.190 -3.387 1.00 57.66 99 GLY A CA 1
ATOM 767 C C . GLY A 1 99 ? -19.259 -0.459 -4.721 1.00 57.66 99 GLY A C 1
ATOM 768 O O . GLY A 1 99 ? -18.237 -0.663 -5.370 1.00 57.66 99 GLY A O 1
ATOM 769 N N . HIS A 1 100 ? -20.179 0.427 -5.135 1.00 48.69 100 HIS A N 1
ATOM 770 C CA . HIS A 1 100 ? -20.078 1.224 -6.379 1.00 48.69 100 HIS A CA 1
ATOM 771 C C . HIS A 1 100 ? -18.939 2.267 -6.398 1.00 48.69 100 HIS A C 1
ATOM 773 O O . HIS A 1 100 ? -18.612 2.787 -7.463 1.00 48.69 100 HIS A O 1
ATOM 779 N N . LEU A 1 101 ? -18.340 2.560 -5.241 1.00 58.66 101 LEU A N 1
ATOM 780 C CA . LEU A 1 101 ? -17.076 3.280 -5.093 1.00 58.66 101 LEU A CA 1
ATOM 781 C C . LEU A 1 101 ? -16.037 2.266 -4.619 1.00 58.66 101 LEU A C 1
ATOM 783 O O . LEU A 1 101 ? -16.196 1.659 -3.559 1.00 58.66 101 LEU A O 1
ATOM 787 N N . THR A 1 102 ? -14.991 2.064 -5.409 1.00 77.69 102 THR A N 1
ATOM 788 C CA . THR A 1 102 ? -13.848 1.238 -5.027 1.00 77.69 102 THR A CA 1
ATOM 789 C C . THR A 1 102 ? -13.107 1.950 -3.901 1.00 77.69 102 THR A C 1
ATOM 791 O O . THR A 1 102 ? -12.673 3.091 -4.046 1.00 77.69 102 THR A O 1
ATOM 794 N N . ILE A 1 103 ? -12.989 1.297 -2.743 1.00 83.06 103 ILE A N 1
ATOM 795 C CA . ILE A 1 103 ? -12.270 1.822 -1.571 1.00 83.06 103 ILE A CA 1
ATOM 796 C C . ILE A 1 103 ? -10.836 2.214 -1.959 1.00 83.06 103 ILE A C 1
ATOM 798 O O . ILE A 1 103 ? -10.272 3.158 -1.412 1.00 83.06 103 ILE A O 1
ATOM 802 N N . GLU A 1 104 ? -10.251 1.528 -2.942 1.00 83.38 104 GLU A N 1
ATOM 803 C CA . GLU A 1 104 ? -8.958 1.887 -3.513 1.00 83.38 104 GLU A CA 1
ATOM 804 C C . GLU A 1 104 ? -8.940 3.303 -4.094 1.00 83.38 104 GLU A C 1
ATOM 806 O O . GLU A 1 104 ? -7.978 4.030 -3.860 1.00 83.38 104 GLU A O 1
ATOM 811 N N . ASP A 1 105 ? -9.993 3.717 -4.801 1.00 83.88 105 ASP A N 1
ATOM 812 C CA . ASP A 1 105 ? -10.074 5.051 -5.403 1.00 83.88 105 ASP A CA 1
ATOM 813 C C . ASP A 1 105 ? -10.221 6.123 -4.323 1.00 83.88 105 ASP A C 1
ATOM 815 O O . ASP A 1 105 ? -9.578 7.169 -4.411 1.00 83.88 105 ASP A O 1
ATOM 819 N N . ALA A 1 106 ? -10.988 5.834 -3.265 1.00 85.31 106 ALA A N 1
ATOM 820 C CA . ALA A 1 106 ? -11.054 6.697 -2.089 1.00 85.31 106 ALA A CA 1
ATOM 821 C C . ALA A 1 106 ? -9.664 6.824 -1.442 1.00 85.31 106 ALA A C 1
ATOM 823 O O . ALA A 1 106 ? -9.136 7.918 -1.270 1.00 85.31 106 ALA A O 1
ATOM 824 N N . LEU A 1 107 ? -8.977 5.717 -1.163 1.00 85.56 107 LEU A N 1
ATOM 825 C CA . LEU A 1 107 ? -7.639 5.767 -0.566 1.00 85.56 107 LEU A CA 1
ATOM 826 C C . LEU A 1 107 ? -6.599 6.465 -1.457 1.00 85.56 107 LEU A C 1
ATOM 828 O O . LEU A 1 107 ? -5.650 7.046 -0.930 1.00 85.56 107 LEU A O 1
ATOM 832 N N . LEU A 1 108 ? -6.781 6.460 -2.776 1.00 85.56 108 LEU A N 1
ATOM 833 C CA . LEU A 1 108 ? -5.925 7.151 -3.743 1.00 85.56 108 LEU A CA 1
ATOM 834 C C . LEU A 1 108 ? -6.355 8.600 -4.037 1.00 85.56 108 LEU A C 1
ATOM 836 O O . LEU A 1 108 ? -5.720 9.276 -4.854 1.00 85.56 108 LEU A O 1
ATOM 840 N N . GLU A 1 109 ? -7.381 9.111 -3.356 1.00 84.00 109 GLU A N 1
ATOM 841 C CA . GLU A 1 109 ? -7.780 10.514 -3.422 1.00 84.00 109 GLU A CA 1
ATOM 842 C C . GLU A 1 109 ? -6.641 11.426 -2.932 1.00 84.00 109 GLU A C 1
ATOM 844 O O . GLU A 1 109 ? -6.002 11.192 -1.905 1.00 84.00 109 GLU A O 1
ATOM 849 N N . HIS A 1 110 ? -6.367 12.492 -3.682 1.00 81.88 110 HIS A N 1
ATOM 850 C CA . HIS A 1 110 ? -5.139 13.287 -3.570 1.00 81.88 110 HIS A CA 1
ATOM 851 C C . HIS A 1 110 ? -5.372 14.701 -3.006 1.00 81.88 110 HIS A C 1
ATOM 853 O O . HIS A 1 110 ? -4.548 15.607 -3.185 1.00 81.88 110 HIS A O 1
ATOM 859 N N . GLU A 1 111 ? -6.486 14.907 -2.302 1.00 83.12 111 GLU A N 1
ATOM 860 C CA . GLU A 1 111 ? -6.787 16.180 -1.637 1.00 83.12 111 GLU A CA 1
ATOM 861 C C . GLU A 1 111 ? -5.798 16.457 -0.486 1.00 83.12 111 GLU A C 1
ATOM 863 O O . GLU A 1 111 ? -5.341 17.590 -0.292 1.00 83.12 111 GLU A O 1
ATOM 868 N N . THR A 1 112 ? -5.361 15.411 0.223 1.00 85.19 112 THR A N 1
ATOM 869 C CA . THR A 1 112 ? -4.426 15.518 1.354 1.00 85.19 112 THR A CA 1
ATOM 870 C C . THR A 1 112 ? -2.958 15.343 0.921 1.00 85.19 112 THR A C 1
ATOM 872 O O . THR A 1 112 ? -2.672 14.713 -0.102 1.00 85.19 112 THR A O 1
ATOM 875 N N . PRO A 1 113 ? -1.973 15.870 1.682 1.00 85.00 113 PRO A N 1
ATOM 876 C CA . PRO A 1 113 ? -0.555 15.593 1.430 1.00 85.00 113 PRO A CA 1
ATOM 877 C C . PRO A 1 113 ? -0.210 14.097 1.469 1.00 85.00 113 PRO A C 1
ATOM 879 O O . PRO A 1 113 ? 0.582 13.635 0.650 1.00 85.00 113 PRO A O 1
ATOM 882 N N . ALA A 1 114 ? -0.821 13.344 2.390 1.00 84.00 114 ALA A N 1
ATOM 883 C CA . ALA A 1 114 ? -0.630 11.902 2.515 1.00 84.00 114 ALA A CA 1
ATOM 884 C C . ALA A 1 114 ? -1.208 11.151 1.308 1.00 84.00 114 ALA A C 1
ATOM 886 O O . ALA A 1 114 ? -0.508 10.342 0.702 1.00 84.00 114 ALA A O 1
ATOM 887 N N . GLY A 1 115 ? -2.428 11.499 0.892 1.00 83.56 115 GLY A N 1
ATOM 888 C CA . GLY A 1 115 ? -3.059 10.982 -0.320 1.00 83.56 115 GLY A CA 1
ATOM 889 C C . GLY A 1 115 ? -2.231 11.268 -1.573 1.00 83.56 115 GLY A C 1
ATOM 890 O O . GLY A 1 115 ? -1.982 10.364 -2.365 1.00 83.56 115 GLY A O 1
ATOM 891 N N . ARG A 1 116 ? -1.672 12.483 -1.716 1.00 85.19 116 ARG A N 1
ATOM 892 C CA . ARG A 1 116 ? -0.724 12.806 -2.804 1.00 85.19 116 ARG A CA 1
ATOM 893 C C . ARG A 1 116 ? 0.526 11.935 -2.776 1.00 85.19 116 ARG A C 1
ATOM 895 O O . ARG A 1 116 ? 0.951 11.461 -3.828 1.00 85.19 116 ARG A O 1
ATOM 902 N N . ALA A 1 117 ? 1.127 11.739 -1.604 1.00 82.25 117 ALA A N 1
ATOM 903 C CA . ALA A 1 117 ? 2.321 10.912 -1.461 1.00 82.25 117 ALA A CA 1
ATOM 904 C C . ALA A 1 117 ? 2.035 9.442 -1.813 1.00 82.25 117 ALA A C 1
ATOM 906 O O . ALA A 1 117 ? 2.808 8.819 -2.547 1.00 82.25 117 ALA A O 1
ATOM 907 N N . LEU A 1 118 ? 0.903 8.910 -1.349 1.00 84.50 118 LEU A N 1
ATOM 908 C CA . LEU A 1 118 ? 0.452 7.553 -1.644 1.00 84.50 118 LEU A CA 1
ATOM 909 C C . LEU A 1 118 ? 0.154 7.374 -3.138 1.00 84.50 118 LEU A C 1
ATOM 911 O O . LEU A 1 118 ? 0.693 6.462 -3.767 1.00 84.50 118 LEU A O 1
ATOM 915 N N . PHE A 1 119 ? -0.615 8.289 -3.731 1.00 85.19 119 PHE A N 1
ATOM 916 C CA . PHE A 1 119 ? -0.929 8.293 -5.159 1.00 85.19 119 PHE A CA 1
ATOM 917 C C . PHE A 1 119 ? 0.334 8.360 -6.026 1.00 85.19 119 PHE A C 1
ATOM 919 O O . PHE A 1 119 ? 0.498 7.569 -6.960 1.00 85.19 119 PHE A O 1
ATOM 926 N N . ALA A 1 120 ? 1.262 9.267 -5.703 1.00 82.31 120 ALA A N 1
ATOM 927 C CA . ALA A 1 120 ? 2.530 9.395 -6.416 1.00 82.31 120 ALA A CA 1
ATOM 928 C C . ALA A 1 120 ? 3.376 8.120 -6.307 1.00 82.31 120 ALA A C 1
ATOM 930 O O . ALA A 1 120 ? 3.980 7.700 -7.296 1.00 82.31 120 ALA A O 1
ATOM 931 N N . THR A 1 121 ? 3.383 7.480 -5.135 1.00 81.00 121 THR A N 1
ATOM 932 C CA . THR A 1 121 ? 4.081 6.211 -4.906 1.00 81.00 121 THR A CA 1
ATOM 933 C C . THR A 1 121 ? 3.509 5.122 -5.810 1.00 81.00 121 THR A C 1
ATOM 935 O O . THR A 1 121 ? 4.240 4.587 -6.644 1.00 81.00 121 THR A O 1
ATOM 938 N N . VAL A 1 122 ? 2.198 4.858 -5.729 1.00 80.56 122 VAL A N 1
ATOM 939 C CA . VAL A 1 122 ? 1.513 3.827 -6.532 1.00 80.56 122 VAL A CA 1
ATOM 940 C C . VAL A 1 122 ? 1.703 4.068 -8.032 1.00 80.56 122 VAL A C 1
ATOM 942 O O . VAL A 1 122 ? 2.076 3.151 -8.765 1.00 80.56 122 VAL A O 1
ATOM 945 N N . THR A 1 123 ? 1.542 5.312 -8.486 1.00 80.00 123 THR A N 1
ATOM 946 C CA . THR A 1 123 ? 1.710 5.683 -9.900 1.00 80.00 123 THR A CA 1
ATOM 947 C C . THR A 1 123 ? 3.148 5.490 -10.379 1.00 80.00 123 THR A C 1
ATOM 949 O O . THR A 1 123 ? 3.371 4.991 -11.483 1.00 80.00 123 THR A O 1
ATOM 952 N N . THR A 1 124 ? 4.141 5.848 -9.561 1.00 78.31 124 THR A N 1
ATOM 953 C CA . THR A 1 124 ? 5.561 5.680 -9.907 1.00 78.31 124 THR A CA 1
ATOM 954 C C . THR A 1 124 ? 5.913 4.208 -10.075 1.00 78.31 124 THR A C 1
ATOM 956 O O . THR A 1 124 ? 6.562 3.849 -11.056 1.00 78.31 124 THR A O 1
ATOM 959 N N . ILE A 1 125 ? 5.429 3.347 -9.180 1.00 75.75 125 ILE A N 1
ATOM 960 C CA . ILE A 1 125 ? 5.662 1.899 -9.251 1.00 75.75 125 ILE A CA 1
ATOM 961 C C . ILE A 1 125 ? 4.992 1.308 -10.489 1.00 75.75 125 ILE A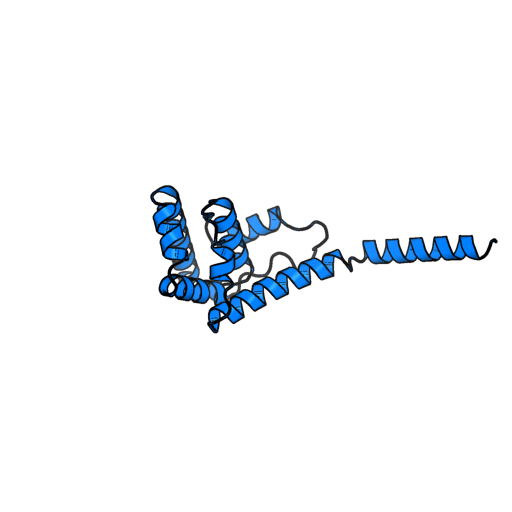 C 1
ATOM 963 O O . ILE A 1 125 ? 5.631 0.587 -11.252 1.00 75.75 125 ILE A O 1
ATOM 967 N N . ALA A 1 126 ? 3.720 1.645 -10.728 1.00 73.88 126 ALA A N 1
ATOM 968 C CA . ALA A 1 126 ? 2.988 1.174 -11.900 1.00 73.88 126 ALA A CA 1
ATOM 969 C C . ALA A 1 126 ? 3.681 1.603 -13.203 1.00 73.88 126 ALA A C 1
ATOM 971 O O . ALA A 1 126 ? 3.811 0.813 -14.144 1.00 73.88 126 ALA A O 1
ATOM 972 N N . ARG A 1 127 ? 4.190 2.841 -13.247 1.00 73.69 127 ARG A N 1
ATOM 973 C CA . ARG A 1 127 ? 4.967 3.359 -14.373 1.00 73.69 127 ARG A CA 1
ATOM 974 C C . ARG A 1 127 ? 6.290 2.616 -14.541 1.00 73.69 127 ARG A C 1
ATOM 976 O O . ARG A 1 127 ? 6.606 2.242 -15.665 1.00 73.69 127 ARG A O 1
ATOM 983 N N . GLN A 1 128 ? 7.047 2.393 -13.468 1.00 72.00 128 GLN A N 1
ATOM 984 C CA . GLN A 1 128 ? 8.310 1.649 -13.514 1.00 72.00 128 GLN A CA 1
ATOM 985 C C . GLN A 1 128 ? 8.097 0.227 -14.035 1.00 72.00 128 GLN A C 1
ATOM 987 O O . GLN A 1 128 ? 8.745 -0.156 -15.005 1.00 72.00 128 GLN A O 1
ATOM 992 N N . ALA A 1 129 ? 7.120 -0.499 -13.486 1.00 69.50 129 ALA A N 1
ATOM 993 C CA . ALA A 1 129 ? 6.771 -1.843 -13.941 1.00 69.50 129 ALA A CA 1
ATOM 994 C C . ALA A 1 129 ? 6.339 -1.858 -15.419 1.00 69.50 129 ALA A C 1
ATOM 996 O O . ALA A 1 129 ? 6.726 -2.737 -16.190 1.00 69.50 129 ALA A O 1
ATOM 997 N N . THR A 1 130 ? 5.570 -0.852 -15.849 1.00 68.69 130 THR A N 1
ATOM 998 C CA . THR A 1 130 ? 5.151 -0.715 -17.251 1.00 68.69 130 THR A CA 1
ATOM 999 C C . THR A 1 130 ? 6.338 -0.451 -18.173 1.00 68.69 130 THR A C 1
ATOM 1001 O O . THR A 1 130 ? 6.447 -1.099 -19.210 1.00 68.69 130 THR A O 1
ATOM 1004 N N . LEU A 1 131 ? 7.233 0.469 -17.805 1.00 68.44 131 LEU A N 1
ATOM 1005 C CA . LEU A 1 131 ? 8.426 0.792 -18.588 1.00 68.44 131 LEU A CA 1
ATOM 1006 C C . LEU A 1 131 ? 9.371 -0.404 -18.687 1.00 68.44 131 LEU A C 1
ATOM 1008 O O . LEU A 1 131 ? 9.835 -0.702 -19.779 1.00 68.44 131 LEU A O 1
ATOM 1012 N N . GLN A 1 132 ? 9.590 -1.129 -17.592 1.00 66.56 132 GLN A N 1
ATOM 1013 C CA . GLN A 1 132 ? 10.409 -2.342 -17.593 1.00 66.56 132 GLN A CA 1
ATOM 1014 C C . GLN A 1 132 ? 9.824 -3.431 -18.506 1.00 66.56 132 GLN A C 1
ATOM 1016 O O . GLN A 1 132 ? 10.567 -4.114 -19.200 1.00 66.56 132 GLN A O 1
ATOM 1021 N N . ARG A 1 133 ? 8.492 -3.559 -18.575 1.00 65.81 133 ARG A N 1
ATOM 1022 C CA . ARG A 1 133 ? 7.816 -4.498 -19.489 1.00 65.81 133 ARG A CA 1
ATOM 1023 C C . ARG A 1 133 ? 7.834 -4.049 -20.957 1.00 65.81 133 ARG A C 1
ATOM 1025 O O . ARG A 1 133 ? 7.799 -4.882 -21.864 1.00 65.81 133 ARG A O 1
ATOM 1032 N N . LEU A 1 134 ? 7.771 -2.742 -21.210 1.00 65.75 134 LEU A N 1
ATOM 1033 C CA . LEU A 1 134 ? 7.778 -2.190 -22.568 1.00 65.75 134 LEU A CA 1
ATOM 1034 C C . LEU A 1 134 ? 9.187 -2.155 -23.164 1.00 65.75 134 LEU A C 1
ATOM 1036 O O . LEU A 1 134 ? 9.337 -2.409 -24.351 1.00 65.75 134 LEU A O 1
ATOM 1040 N N . ILE A 1 135 ? 10.190 -1.860 -22.340 1.00 66.12 135 ILE A N 1
ATOM 1041 C CA . ILE A 1 135 ? 11.592 -1.666 -22.725 1.00 66.12 135 ILE A CA 1
ATOM 1042 C C . ILE A 1 135 ? 12.440 -2.814 -22.150 1.00 66.12 135 ILE A C 1
ATOM 1044 O O . ILE A 1 135 ? 13.539 -2.598 -21.642 1.00 66.12 135 ILE A O 1
ATOM 1048 N N . SER A 1 136 ? 11.921 -4.045 -22.155 1.00 67.25 136 SER A N 1
ATOM 1049 C CA . SER A 1 136 ? 12.759 -5.192 -21.800 1.00 67.25 136 SER A CA 1
ATOM 1050 C C . SER A 1 136 ? 13.795 -5.413 -22.903 1.00 67.25 136 SER A C 1
ATOM 1052 O O . SER A 1 136 ? 13.494 -5.227 -24.085 1.00 67.25 136 SER A O 1
ATOM 1054 N N . ILE A 1 137 ? 15.018 -5.792 -22.516 1.00 67.06 137 ILE A N 1
ATOM 1055 C CA . ILE A 1 137 ? 16.128 -6.033 -23.455 1.00 67.06 137 ILE A CA 1
ATOM 1056 C C . ILE A 1 137 ? 15.703 -7.047 -24.521 1.00 67.06 137 ILE A C 1
ATOM 1058 O O . ILE A 1 137 ? 15.844 -6.770 -25.703 1.00 67.06 137 ILE A O 1
ATOM 1062 N N . GLU A 1 138 ? 15.042 -8.133 -24.113 1.00 68.19 138 GLU A N 1
ATOM 1063 C CA . GLU A 1 138 ? 14.496 -9.150 -25.022 1.00 68.19 138 GLU A CA 1
ATOM 1064 C C . GLU A 1 138 ? 13.567 -8.556 -26.091 1.00 68.19 138 GLU A C 1
ATOM 1066 O O . GLU A 1 138 ? 13.696 -8.871 -27.268 1.00 68.19 138 GLU A O 1
ATOM 1071 N N . ARG A 1 139 ? 12.663 -7.642 -25.715 1.00 68.62 139 ARG A N 1
ATOM 1072 C CA . ARG A 1 139 ? 11.735 -7.019 -26.671 1.00 68.62 139 ARG A CA 1
ATOM 1073 C C . ARG A 1 139 ? 12.421 -6.016 -27.579 1.00 68.62 139 ARG A C 1
ATOM 1075 O O . ARG A 1 139 ? 12.003 -5.861 -28.723 1.00 68.62 139 ARG A O 1
ATOM 1082 N N . MET A 1 140 ? 13.441 -5.321 -27.079 1.00 77.25 140 MET A N 1
ATOM 1083 C CA . MET A 1 140 ? 14.262 -4.454 -27.920 1.00 77.25 140 MET A CA 1
ATOM 1084 C C . MET A 1 140 ? 15.060 -5.278 -28.931 1.00 77.25 140 MET A C 1
ATOM 1086 O O . MET A 1 140 ? 15.083 -4.909 -30.101 1.00 77.25 140 MET A O 1
ATOM 1090 N N . ASP A 1 141 ? 15.621 -6.415 -28.523 1.00 78.31 141 ASP A N 1
ATOM 1091 C CA . ASP A 1 141 ? 16.342 -7.332 -29.407 1.00 78.31 141 ASP A CA 1
ATOM 1092 C C . ASP A 1 141 ? 15.408 -7.967 -30.452 1.00 78.31 141 ASP A C 1
ATOM 1094 O O . ASP A 1 141 ? 15.755 -8.032 -31.633 1.00 78.31 141 ASP A O 1
ATOM 1098 N N . GLU A 1 142 ? 14.189 -8.354 -30.061 1.00 82.38 142 GLU A N 1
ATOM 1099 C CA . GLU A 1 142 ? 13.142 -8.815 -30.984 1.00 82.38 142 GLU A CA 1
ATOM 1100 C C . GLU A 1 142 ? 12.762 -7.733 -32.006 1.00 82.38 142 GLU A C 1
ATOM 1102 O O . GLU A 1 142 ? 12.667 -8.014 -33.203 1.00 82.38 142 GLU A O 1
ATOM 1107 N N . LEU A 1 143 ? 12.577 -6.483 -31.562 1.00 80.56 143 LEU A N 1
ATOM 1108 C CA . LEU A 1 143 ? 12.275 -5.351 -32.443 1.00 80.56 143 LEU A CA 1
ATOM 1109 C C . LEU A 1 143 ? 13.423 -5.061 -33.411 1.00 80.56 143 LEU A C 1
ATOM 1111 O O . LEU A 1 143 ? 13.180 -4.856 -34.600 1.00 80.56 143 LEU A O 1
ATOM 1115 N N . VAL A 1 144 ? 14.666 -5.063 -32.930 1.00 84.62 144 VAL A N 1
ATOM 1116 C CA . VAL A 1 144 ? 15.858 -4.871 -33.766 1.00 84.62 144 VAL A CA 1
ATOM 1117 C C . VAL A 1 144 ? 15.951 -5.984 -34.809 1.00 84.62 144 VAL A C 1
ATOM 1119 O O . VAL A 1 144 ? 16.064 -5.696 -35.998 1.00 84.62 144 VAL A O 1
ATOM 1122 N N . SER A 1 145 ? 15.785 -7.244 -34.399 1.00 84.12 145 SER A N 1
ATOM 1123 C CA . SER A 1 145 ? 15.810 -8.398 -35.303 1.00 84.12 145 SER A CA 1
ATOM 1124 C C . SER A 1 145 ? 14.709 -8.344 -36.370 1.00 84.12 145 SER A C 1
ATOM 1126 O O . SER A 1 145 ? 14.966 -8.586 -37.555 1.00 84.12 145 SER A O 1
ATOM 1128 N N . ALA A 1 146 ? 13.487 -7.966 -35.985 1.00 84.00 146 ALA A N 1
ATOM 1129 C CA . ALA A 1 146 ? 12.376 -7.791 -36.916 1.00 84.00 146 ALA A CA 1
ATOM 1130 C C . ALA A 1 146 ? 12.644 -6.656 -37.920 1.00 84.00 146 ALA A C 1
ATOM 1132 O O . ALA A 1 146 ? 12.365 -6.805 -39.111 1.00 84.00 146 ALA A O 1
ATOM 1133 N N . THR A 1 147 ? 13.241 -5.551 -37.466 1.00 83.75 147 THR A N 1
ATOM 1134 C CA . THR A 1 147 ? 13.580 -4.403 -38.323 1.00 83.75 147 THR A CA 1
ATOM 1135 C C . THR A 1 147 ? 14.696 -4.752 -39.313 1.00 83.75 147 THR A C 1
ATOM 1137 O O . THR A 1 147 ? 14.602 -4.427 -40.497 1.00 83.75 147 THR A O 1
ATOM 1140 N N . ASP A 1 148 ? 15.721 -5.481 -38.866 1.00 85.12 148 ASP A N 1
ATOM 1141 C CA . ASP A 1 148 ? 16.805 -5.970 -39.724 1.00 85.12 148 ASP A CA 1
ATOM 1142 C C . ASP A 1 148 ? 16.306 -6.963 -40.779 1.00 85.12 148 ASP A C 1
ATOM 1144 O O . ASP A 1 148 ? 16.787 -6.967 -41.916 1.00 85.12 148 ASP A O 1
ATOM 1148 N N . THR A 1 149 ? 15.328 -7.795 -40.423 1.00 82.81 149 THR A N 1
ATOM 1149 C CA . THR A 1 149 ? 14.695 -8.743 -41.349 1.00 82.81 149 THR A CA 1
ATOM 1150 C C . THR A 1 149 ? 13.872 -8.002 -42.404 1.00 82.81 149 THR A C 1
ATOM 1152 O O . THR A 1 149 ? 14.081 -8.216 -43.598 1.00 82.81 149 THR A O 1
ATOM 1155 N N . ALA A 1 150 ? 13.036 -7.045 -41.993 1.00 76.19 150 ALA A N 1
ATOM 1156 C CA . ALA A 1 150 ? 12.239 -6.228 -42.909 1.00 76.19 150 ALA A CA 1
ATOM 1157 C C . ALA A 1 150 ? 13.105 -5.388 -43.875 1.00 76.19 150 ALA A C 1
ATOM 1159 O O . ALA A 1 150 ? 12.777 -5.246 -45.056 1.00 76.19 150 ALA A O 1
ATOM 1160 N N . ASN A 1 151 ? 14.247 -4.868 -43.407 1.00 76.38 151 ASN A N 1
ATOM 1161 C CA . ASN A 1 151 ? 15.198 -4.132 -44.247 1.00 76.38 151 ASN A CA 1
ATOM 1162 C C . ASN A 1 151 ? 15.905 -5.027 -45.279 1.00 76.38 151 ASN A C 1
ATOM 1164 O O . ASN A 1 151 ? 16.134 -4.598 -46.414 1.00 76.38 151 ASN A O 1
ATOM 1168 N N . LYS A 1 152 ? 16.236 -6.273 -44.915 1.00 72.56 152 LYS A N 1
ATOM 1169 C CA . LYS A 1 152 ? 16.799 -7.263 -45.851 1.00 72.56 152 LYS A CA 1
ATOM 1170 C C . LYS A 1 152 ? 15.794 -7.682 -46.920 1.00 72.56 152 LYS A C 1
ATOM 1172 O O . LYS A 1 152 ? 16.181 -7.849 -48.073 1.00 72.56 152 LYS A O 1
ATOM 1177 N N . GLU A 1 153 ? 14.524 -7.833 -46.562 1.00 64.00 153 GLU A N 1
ATOM 1178 C CA . GLU A 1 153 ? 13.457 -8.150 -47.517 1.00 64.00 153 GLU A CA 1
ATOM 1179 C C . GLU A 1 153 ? 13.190 -6.982 -48.475 1.00 64.00 153 GLU A C 1
ATOM 1181 O O . GLU A 1 153 ? 13.090 -7.192 -49.679 1.00 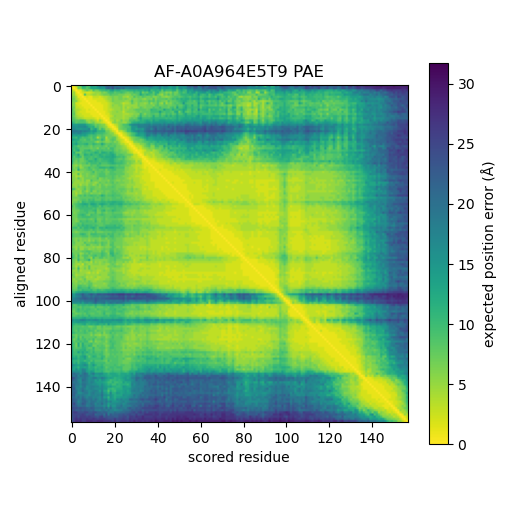64.00 153 GLU A O 1
ATOM 1186 N N . SER A 1 154 ? 13.190 -5.745 -47.970 1.00 62.28 154 SER A N 1
ATOM 1187 C CA . SER A 1 154 ? 12.971 -4.537 -48.783 1.00 62.28 154 SER A CA 1
ATOM 1188 C C . SER A 1 154 ? 14.131 -4.193 -49.728 1.00 62.28 154 SER A C 1
ATOM 1190 O O . SER A 1 154 ? 13.924 -3.475 -50.697 1.00 62.28 154 SER A O 1
ATOM 1192 N N . SER A 1 155 ? 15.345 -4.688 -49.460 1.00 60.47 155 SER A N 1
ATOM 1193 C CA . SER A 1 155 ? 16.530 -4.473 -50.314 1.00 60.47 155 SER A CA 1
ATOM 1194 C C . SER A 1 155 ? 16.696 -5.532 -51.415 1.00 60.47 155 SER A C 1
ATOM 1196 O O . SER A 1 155 ? 17.569 -5.390 -52.267 1.00 60.47 155 SER A O 1
ATOM 1198 N N . ASN A 1 156 ? 15.899 -6.606 -51.378 1.00 55.22 156 ASN A N 1
ATOM 1199 C CA . ASN A 1 156 ? 15.902 -7.698 -52.361 1.00 55.22 156 ASN A CA 1
ATOM 1200 C C . ASN A 1 156 ? 14.733 -7.607 -53.365 1.00 55.22 156 ASN A C 1
ATOM 1202 O O . ASN A 1 156 ? 14.521 -8.544 -54.137 1.00 55.22 156 ASN A O 1
ATOM 1206 N N . VAL A 1 157 ? 13.984 -6.499 -53.341 1.00 51.41 157 VAL A N 1
ATOM 1207 C CA . VAL A 1 157 ? 12.939 -6.123 -54.310 1.00 51.41 157 VAL A CA 1
ATOM 1208 C C . VAL A 1 157 ? 13.466 -4.986 -55.174 1.00 51.41 157 VAL A C 1
ATOM 1210 O O . VAL A 1 157 ? 13.247 -5.046 -56.404 1.00 51.41 157 VAL A O 1
#

Mean predicted aligned error: 10.03 Å

Radius of gyration: 20.4 Å; Cα contacts (8 Å, |Δi|>4): 123; chains: 1; bounding box: 37×32×72 Å

Organism: NCBI:txid2802395

Secondary structure (DSSP, 8-state):
-----HHHHHHHHHHT--TT--SS-SPPPPGGGGSHHHHHHHHHHHHHHHHHHHH-HHHHHHHHHSHHHHHHHHHHHHHS-HHHHHHHHHHHHHTT---SS-HHHHHT--SSHHHHHHHHHHHHHHHHHHHHHHS-HHHHHHHHHHHHHHHHHHT--

Solvent-accessible surface area (backbone atoms only — not comparable to full-atom values): 8721 Å² total; per-residue (Å²): 79,87,48,61,43,67,67,53,42,48,56,49,42,61,75,68,53,60,95,86,55,78,87,73,57,67,54,67,72,44,75,76,57,69,35,72,66,49,37,51,54,42,35,52,54,26,51,52,53,30,52,40,49,74,76,37,42,69,59,47,44,52,45,51,68,33,70,70,53,28,50,55,50,22,47,52,45,47,70,46,30,65,42,56,40,51,51,50,56,51,40,56,60,70,68,62,66,69,58,100,62,51,59,66,58,59,50,46,41,56,90,44,75,36,13,38,50,37,36,50,51,55,52,49,51,54,47,49,57,48,47,52,68,70,64,28,68,69,55,51,52,51,50,50,51,52,51,55,48,54,52,56,58,65,72,76,111

pLDDT: mean 77.6, std 10.12, range [48.69, 90.44]